Protein AF-A0A6V7KVR6-F1 (afdb_monomer_lite)

Organism: NCBI:txid1563983

Sequence (117 aa):
DPHEDLILADGIERLCDDLQLSPDDFKVLVLAWKLDAEQMCQFSRKEFVNGLKELKVDSVRGIQKRLPEVVRELKDNGDMFRELYRFTFRFGLDVTTGQRILPLDMAVVLWKLVFTI

Structure (mmCIF, N/CA/C/O backbone):
data_AF-A0A6V7KVR6-F1
#
_entry.id   AF-A0A6V7KVR6-F1
#
loop_
_atom_site.group_PDB
_atom_site.id
_atom_site.type_symbol
_atom_site.label_atom_id
_atom_site.label_alt_id
_atom_site.label_comp_id
_atom_site.label_asym_id
_atom_site.label_entity_id
_atom_site.label_seq_id
_atom_site.pdbx_PDB_ins_code
_atom_site.Cartn_x
_atom_site.Cartn_y
_atom_site.Cartn_z
_atom_site.occupancy
_atom_site.B_iso_or_equiv
_atom_site.auth_seq_id
_atom_site.auth_comp_id
_atom_site.auth_asym_id
_atom_site.auth_atom_id
_atom_site.pdbx_PDB_model_num
ATOM 1 N N . ASP A 1 1 ? 0.560 -19.389 -4.192 1.00 47.69 1 ASP A N 1
ATOM 2 C CA . ASP A 1 1 ? 0.840 -20.836 -4.249 1.00 47.69 1 ASP A CA 1
ATOM 3 C C . ASP A 1 1 ? 0.625 -21.414 -2.847 1.00 47.69 1 ASP A C 1
ATOM 5 O O . ASP A 1 1 ? 1.057 -20.756 -1.909 1.00 47.69 1 ASP A O 1
ATOM 9 N N . PRO A 1 2 ? -0.055 -22.561 -2.648 1.00 58.59 2 PRO A N 1
ATOM 10 C CA . PRO A 1 2 ? -0.170 -23.194 -1.327 1.00 58.59 2 PRO A CA 1
ATOM 11 C C . PRO A 1 2 ? 1.173 -23.493 -0.627 1.00 58.59 2 PRO A C 1
ATOM 13 O O . PRO A 1 2 ? 1.169 -23.827 0.558 1.00 58.59 2 PRO A O 1
ATOM 16 N N . HIS A 1 3 ? 2.300 -23.392 -1.335 1.00 62.47 3 HIS A N 1
ATOM 17 C CA . HIS A 1 3 ? 3.646 -23.631 -0.821 1.00 62.47 3 HIS A CA 1
ATOM 18 C C . HIS A 1 3 ? 4.446 -22.365 -0.477 1.00 62.47 3 HIS A C 1
ATOM 20 O O . HIS A 1 3 ? 5.506 -22.484 0.137 1.00 62.47 3 HIS A O 1
ATOM 26 N N . GLU A 1 4 ? 3.954 -21.171 -0.812 1.00 69.25 4 GLU A N 1
ATOM 27 C CA . GLU A 1 4 ? 4.625 -19.909 -0.485 1.00 69.25 4 GLU A CA 1
ATOM 28 C C . GLU A 1 4 ? 3.898 -19.187 0.654 1.00 69.25 4 GLU A C 1
ATOM 30 O O . GLU A 1 4 ? 2.684 -18.998 0.610 1.00 69.25 4 GLU A O 1
ATOM 35 N N . ASP A 1 5 ? 4.644 -18.744 1.672 1.00 88.06 5 ASP A N 1
ATOM 36 C CA . ASP A 1 5 ? 4.125 -17.963 2.810 1.00 88.06 5 ASP A CA 1
ATOM 37 C C . ASP A 1 5 ? 3.909 -16.479 2.427 1.00 88.06 5 ASP A C 1
ATOM 39 O O . ASP A 1 5 ? 4.328 -15.547 3.126 1.00 88.06 5 ASP A O 1
ATOM 43 N N . LEU A 1 6 ? 3.300 -16.282 1.251 1.00 90.94 6 LEU A N 1
ATOM 44 C CA . LEU A 1 6 ? 3.083 -15.016 0.559 1.00 90.94 6 LEU A CA 1
ATOM 45 C C . LEU A 1 6 ? 1.621 -14.896 0.107 1.00 90.94 6 LEU A C 1
ATOM 47 O O . LEU A 1 6 ? 1.031 -15.813 -0.467 1.00 90.94 6 LEU A O 1
ATOM 51 N N . ILE A 1 7 ? 1.051 -13.713 0.298 1.00 92.06 7 ILE A N 1
ATOM 52 C CA . ILE A 1 7 ? -0.166 -13.263 -0.369 1.00 92.06 7 ILE A CA 1
ATOM 53 C C . ILE A 1 7 ? 0.278 -12.645 -1.694 1.00 92.06 7 ILE A C 1
ATOM 55 O O . ILE A 1 7 ? 0.814 -11.546 -1.692 1.00 92.06 7 ILE A O 1
ATOM 59 N N . LEU A 1 8 ? 0.093 -13.352 -2.807 1.00 92.69 8 LEU A N 1
ATOM 60 C CA . LEU A 1 8 ? 0.427 -12.863 -4.154 1.00 92.69 8 LEU A CA 1
ATOM 61 C C . LEU A 1 8 ? -0.724 -12.030 -4.749 1.00 92.69 8 LEU A C 1
ATOM 63 O O . LEU A 1 8 ? -1.746 -11.837 -4.090 1.00 92.69 8 LEU A O 1
ATOM 67 N N . ALA A 1 9 ? -0.581 -11.591 -6.003 1.00 91.06 9 ALA A N 1
ATOM 68 C CA . ALA A 1 9 ? -1.539 -10.744 -6.721 1.00 91.06 9 ALA A CA 1
ATOM 69 C C . ALA A 1 9 ? -3.007 -11.183 -6.546 1.00 91.06 9 ALA A C 1
ATOM 71 O O . ALA A 1 9 ? -3.798 -10.408 -6.018 1.00 91.06 9 ALA A O 1
ATOM 72 N N . ASP A 1 10 ? -3.348 -12.441 -6.848 1.00 92.00 10 ASP A N 1
ATOM 73 C CA . ASP A 1 10 ? -4.717 -12.969 -6.693 1.00 92.00 10 ASP A CA 1
ATOM 74 C C . ASP A 1 10 ? -5.238 -12.870 -5.247 1.00 92.00 10 ASP A C 1
ATOM 76 O O . ASP A 1 10 ? -6.426 -12.675 -4.992 1.00 92.00 10 ASP A O 1
ATOM 80 N N . GLY A 1 11 ? -4.348 -13.030 -4.265 1.00 92.56 11 GLY A N 1
ATOM 81 C CA . GLY A 1 11 ? -4.684 -12.888 -2.851 1.00 92.56 11 GLY A CA 1
ATOM 82 C C . GLY A 1 11 ? -4.910 -11.430 -2.454 1.00 92.56 11 GLY A C 1
ATOM 83 O O . GLY A 1 11 ? -5.803 -11.149 -1.656 1.00 92.56 11 GLY A O 1
ATOM 84 N N . ILE A 1 12 ? -4.133 -10.508 -3.028 1.00 93.31 12 ILE A N 1
ATOM 85 C CA . ILE A 1 12 ? -4.301 -9.065 -2.835 1.00 93.31 12 ILE A CA 1
ATOM 86 C C . ILE A 1 12 ? -5.595 -8.586 -3.487 1.00 93.31 12 ILE A C 1
ATOM 88 O O . ILE A 1 12 ? -6.316 -7.821 -2.856 1.00 93.31 12 ILE A O 1
ATOM 92 N N . GLU A 1 13 ? -5.930 -9.053 -4.691 1.00 93.81 13 GLU A N 1
ATOM 93 C CA . GLU A 1 13 ? -7.202 -8.732 -5.352 1.00 93.81 13 GLU A CA 1
ATOM 94 C C . GLU A 1 13 ? -8.390 -9.163 -4.491 1.00 93.81 13 GLU A C 1
ATOM 96 O O . GLU A 1 13 ? -9.246 -8.343 -4.165 1.00 93.81 13 GLU A O 1
ATOM 101 N N . ARG A 1 14 ? -8.379 -10.407 -3.997 1.00 95.12 14 ARG A N 1
ATOM 102 C CA . ARG A 1 14 ? -9.418 -10.901 -3.080 1.00 95.12 14 ARG A CA 1
ATOM 103 C C . ARG A 1 14 ? -9.494 -10.100 -1.782 1.00 95.12 14 ARG A C 1
ATOM 105 O O . ARG A 1 14 ? -10.585 -9.845 -1.284 1.00 95.12 14 ARG A O 1
ATOM 112 N N . LEU A 1 15 ? -8.350 -9.694 -1.229 1.00 94.62 15 LEU A N 1
ATOM 113 C CA . LEU A 1 15 ? -8.322 -8.822 -0.058 1.00 94.62 15 LEU A CA 1
ATOM 114 C C . LEU A 1 15 ? -8.922 -7.445 -0.376 1.00 94.62 15 LEU A C 1
ATOM 116 O O . LEU A 1 15 ? -9.655 -6.906 0.446 1.00 94.62 15 LEU A O 1
ATOM 120 N N . CYS A 1 16 ? -8.634 -6.872 -1.545 1.00 95.38 16 CYS A N 1
ATOM 121 C CA . CYS A 1 16 ? -9.216 -5.602 -1.979 1.00 95.38 16 CYS A CA 1
ATOM 122 C C . CYS A 1 16 ? -10.740 -5.716 -2.131 1.00 95.38 16 CYS A C 1
ATOM 124 O O . CYS A 1 16 ? -11.455 -4.854 -1.616 1.00 95.38 16 CYS A O 1
ATOM 126 N N . ASP A 1 17 ? -11.235 -6.811 -2.714 1.00 96.50 17 ASP A N 1
ATOM 127 C CA . ASP A 1 17 ? -12.668 -7.109 -2.819 1.00 96.50 17 ASP A CA 1
ATOM 128 C C . ASP A 1 17 ? -13.335 -7.207 -1.439 1.00 96.50 17 ASP A C 1
ATOM 130 O O . ASP A 1 17 ? -14.351 -6.553 -1.183 1.00 96.50 17 ASP A O 1
ATOM 134 N N . ASP A 1 18 ? -12.729 -7.958 -0.514 1.00 95.88 18 ASP A N 1
ATOM 135 C CA . ASP A 1 18 ? -13.198 -8.091 0.870 1.00 95.88 18 ASP A CA 1
ATOM 136 C C . ASP A 1 18 ? -13.217 -6.732 1.595 1.00 95.88 18 ASP A C 1
ATOM 138 O O . ASP A 1 18 ? -14.113 -6.448 2.399 1.00 95.88 18 ASP A O 1
ATOM 142 N N . LEU A 1 19 ? -12.243 -5.866 1.295 1.00 95.62 19 LEU A N 1
ATOM 143 C CA . LEU A 1 19 ? -12.160 -4.496 1.796 1.00 95.62 19 LEU A CA 1
ATOM 144 C C . LEU A 1 19 ? -13.094 -3.522 1.061 1.00 95.62 19 LEU A C 1
ATOM 146 O O . LEU A 1 19 ? -13.307 -2.428 1.585 1.00 95.62 19 LEU A O 1
ATOM 150 N N . GLN A 1 20 ? -13.713 -3.925 -0.053 1.00 95.50 20 GLN A N 1
ATOM 151 C CA . GLN A 1 20 ? -14.527 -3.087 -0.944 1.00 95.50 20 GLN A CA 1
ATOM 152 C C . GLN A 1 20 ? -13.740 -1.904 -1.525 1.00 95.50 20 GLN A C 1
ATOM 154 O O . GLN A 1 20 ? -14.218 -0.768 -1.557 1.00 95.50 20 GLN A O 1
ATOM 159 N N . LEU A 1 21 ? -12.506 -2.170 -1.948 1.00 94.38 21 LEU A N 1
ATOM 160 C CA . LEU A 1 21 ? -11.595 -1.199 -2.541 1.00 94.38 21 LEU A CA 1
ATOM 161 C C . LEU A 1 21 ? -11.156 -1.678 -3.920 1.00 94.38 21 LEU A C 1
ATOM 163 O O . LEU A 1 21 ? -10.949 -2.870 -4.128 1.00 94.38 21 LEU A O 1
ATOM 167 N N . SER A 1 22 ? -10.944 -0.743 -4.840 1.00 92.75 22 SER A N 1
ATOM 168 C CA . SER A 1 22 ? -10.222 -1.057 -6.070 1.00 92.75 22 SER A CA 1
ATOM 169 C C . SER A 1 22 ? -8.729 -1.254 -5.756 1.00 92.75 22 SE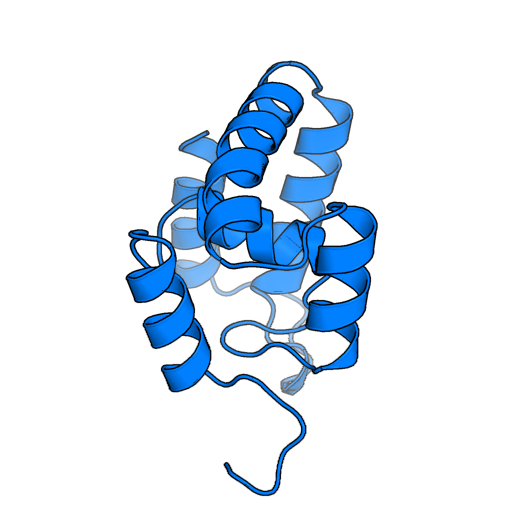R A C 1
ATOM 171 O O . SER A 1 22 ? -8.208 -0.537 -4.897 1.00 92.75 22 SER A O 1
ATOM 173 N N . PRO A 1 23 ? -8.007 -2.162 -6.442 1.00 89.56 23 PRO A N 1
ATOM 174 C CA . PRO A 1 23 ? -6.563 -2.350 -6.241 1.00 89.56 23 PRO A CA 1
ATOM 175 C C . PRO A 1 23 ? -5.719 -1.081 -6.455 1.00 89.56 23 PRO A C 1
ATOM 177 O O . PRO A 1 23 ? -4.617 -0.970 -5.922 1.00 89.56 23 PRO A O 1
ATOM 180 N N . ASP A 1 24 ? -6.239 -0.116 -7.215 1.00 89.25 24 ASP A N 1
ATOM 181 C CA . ASP A 1 24 ? -5.650 1.198 -7.473 1.00 89.25 24 ASP A CA 1
ATOM 182 C C . ASP A 1 24 ? -6.179 2.313 -6.543 1.00 89.25 24 ASP A C 1
ATOM 184 O O . ASP A 1 24 ? -5.878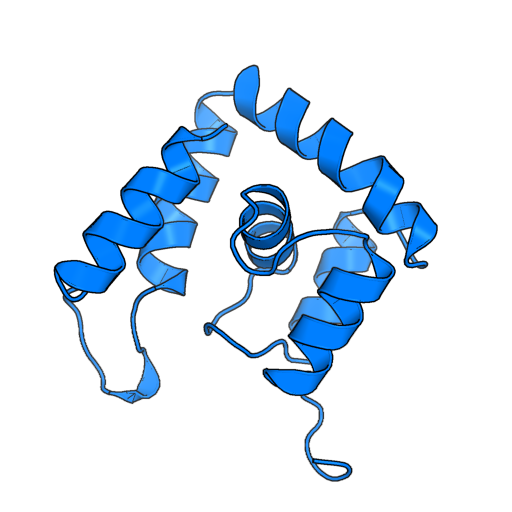 3.484 -6.763 1.00 89.25 24 ASP A O 1
ATOM 188 N N . ASP A 1 25 ? -6.946 1.994 -5.492 1.00 93.81 25 ASP A N 1
ATOM 189 C CA . ASP A 1 25 ? -7.402 2.977 -4.499 1.00 93.81 25 ASP A CA 1
ATOM 190 C C . ASP A 1 25 ? -6.232 3.421 -3.604 1.00 93.81 25 ASP A C 1
ATOM 192 O O . ASP A 1 25 ? -5.423 2.618 -3.134 1.00 93.81 25 ASP A O 1
ATOM 196 N N . PHE A 1 26 ? -6.172 4.716 -3.284 1.00 94.44 26 PHE A N 1
ATOM 197 C CA . PHE A 1 26 ? -5.169 5.281 -2.376 1.00 94.44 26 PHE A CA 1
ATOM 198 C C . PHE A 1 26 ? -5.108 4.548 -1.024 1.00 94.44 26 PHE A C 1
ATOM 200 O O . PHE A 1 26 ? -4.037 4.392 -0.438 1.00 94.44 26 PHE A O 1
ATOM 207 N N . LYS A 1 27 ? -6.239 4.032 -0.529 1.00 95.12 27 LYS A N 1
ATOM 208 C CA . LYS A 1 27 ? -6.298 3.236 0.705 1.00 95.12 27 LYS A CA 1
ATOM 209 C C . LYS A 1 27 ? -5.524 1.921 0.604 1.00 95.12 27 LYS A C 1
ATOM 211 O O . LYS A 1 27 ? -5.008 1.475 1.626 1.00 95.12 27 LYS A O 1
ATOM 216 N N . VAL A 1 28 ? -5.404 1.326 -0.585 1.00 95.06 28 VAL A N 1
ATOM 217 C CA . VAL A 1 28 ? -4.580 0.126 -0.810 1.00 95.06 28 VAL A CA 1
ATOM 218 C C . VAL A 1 28 ? -3.096 0.479 -0.717 1.00 95.06 28 VAL A C 1
ATOM 220 O O . VAL A 1 28 ? -2.341 -0.238 -0.064 1.00 95.06 28 VAL A O 1
ATOM 223 N N . LEU A 1 29 ? -2.684 1.635 -1.248 1.00 95.25 29 LEU A N 1
ATOM 224 C CA . LEU A 1 29 ? -1.321 2.144 -1.060 1.00 95.25 29 LEU A CA 1
ATOM 225 C C . LEU A 1 29 ? -1.016 2.430 0.420 1.00 95.25 29 LEU A C 1
ATOM 227 O O . LEU A 1 29 ? 0.055 2.082 0.914 1.00 95.25 29 LEU A O 1
ATOM 231 N N . VAL A 1 30 ? -1.965 3.025 1.149 1.00 96.06 30 VAL A N 1
ATOM 232 C CA . VAL A 1 30 ? -1.835 3.251 2.599 1.00 96.06 30 VAL A CA 1
ATOM 233 C C . VAL A 1 30 ? -1.751 1.932 3.360 1.00 96.06 30 VAL A C 1
ATOM 235 O O . VAL A 1 30 ? -0.962 1.832 4.298 1.00 96.06 30 VAL A O 1
ATOM 238 N N . LEU A 1 31 ? -2.518 0.914 2.959 1.00 96.31 31 LEU A N 1
ATOM 239 C CA . LEU A 1 31 ? -2.406 -0.422 3.533 1.00 96.31 31 LEU A CA 1
ATOM 240 C C . LEU A 1 31 ? -1.004 -0.991 3.294 1.00 96.31 31 LEU A C 1
ATOM 242 O O . LEU A 1 31 ? -0.346 -1.347 4.263 1.00 96.31 31 LEU A O 1
ATOM 246 N N . ALA A 1 32 ? -0.513 -0.994 2.052 1.00 96.31 32 ALA A N 1
ATOM 247 C CA . ALA A 1 32 ? 0.832 -1.473 1.723 1.00 96.31 32 ALA A CA 1
ATOM 248 C C . ALA A 1 32 ? 1.922 -0.753 2.537 1.00 96.31 32 ALA A C 1
ATOM 250 O O . ALA A 1 32 ? 2.821 -1.399 3.069 1.00 96.31 32 ALA A O 1
ATOM 251 N N . TRP A 1 33 ? 1.797 0.566 2.715 1.00 96.62 33 TRP A N 1
ATOM 252 C CA . TRP A 1 33 ? 2.698 1.349 3.564 1.00 96.62 33 TRP A CA 1
ATOM 253 C C . TRP A 1 33 ? 2.653 0.922 5.030 1.00 96.62 33 TRP A C 1
ATOM 255 O O . TRP A 1 33 ? 3.692 0.793 5.670 1.00 96.62 33 TRP A O 1
ATOM 265 N N . LYS A 1 34 ? 1.459 0.681 5.576 1.00 96.38 34 LYS A N 1
ATOM 266 C CA . LYS A 1 34 ? 1.289 0.240 6.967 1.00 96.38 34 LYS A CA 1
ATOM 267 C C . LYS A 1 34 ? 1.709 -1.204 7.208 1.00 96.38 34 LYS A C 1
ATOM 269 O O . LYS A 1 34 ? 1.957 -1.565 8.353 1.00 96.38 34 LYS A O 1
ATOM 274 N N . LEU A 1 35 ? 1.791 -2.008 6.155 1.00 96.38 35 LEU A N 1
ATOM 275 C CA . LEU A 1 35 ? 2.382 -3.342 6.194 1.00 96.38 35 LEU A CA 1
ATOM 276 C C . LEU A 1 35 ? 3.903 -3.330 5.959 1.00 96.38 35 LEU A C 1
ATOM 278 O O . LEU A 1 35 ? 4.517 -4.386 6.063 1.00 96.38 35 LEU A O 1
ATOM 282 N N . ASP A 1 36 ? 4.491 -2.160 5.673 1.00 95.19 36 ASP A N 1
ATOM 283 C CA . ASP A 1 36 ? 5.886 -1.981 5.242 1.00 95.19 36 ASP A CA 1
ATOM 284 C C . ASP A 1 36 ? 6.260 -2.922 4.087 1.00 95.19 36 ASP A C 1
ATOM 286 O O . ASP A 1 36 ? 7.292 -3.584 4.105 1.00 95.19 36 ASP A O 1
ATOM 290 N N . ALA A 1 37 ? 5.370 -3.011 3.093 1.00 94.44 37 ALA A N 1
ATOM 291 C CA . ALA A 1 37 ? 5.517 -3.941 1.982 1.00 94.44 37 ALA A CA 1
ATOM 292 C C . ALA A 1 37 ? 6.754 -3.624 1.129 1.00 94.44 37 ALA A C 1
ATOM 294 O O . ALA A 1 37 ? 6.883 -2.526 0.579 1.00 94.44 37 ALA A O 1
ATOM 295 N N . GLU A 1 38 ? 7.636 -4.609 0.978 1.00 89.94 38 GLU A N 1
ATOM 296 C CA . GLU A 1 38 ? 8.887 -4.479 0.233 1.00 89.94 38 GLU A CA 1
ATOM 297 C C . GLU A 1 38 ? 8.674 -4.500 -1.285 1.00 89.94 38 GLU A C 1
ATOM 299 O O . GLU A 1 38 ? 9.434 -3.868 -2.019 1.00 89.94 38 GLU A O 1
ATOM 304 N N . GLN A 1 39 ? 7.647 -5.208 -1.766 1.00 87.50 39 GLN A N 1
ATOM 305 C CA . GLN A 1 39 ? 7.425 -5.442 -3.192 1.00 87.50 39 GLN A CA 1
ATOM 306 C C . GLN A 1 39 ? 5.945 -5.318 -3.573 1.00 87.50 39 GLN A C 1
ATOM 308 O O . GLN A 1 39 ? 5.051 -5.763 -2.856 1.00 87.50 39 GLN A O 1
ATOM 313 N N . MET A 1 40 ? 5.683 -4.725 -4.740 1.00 87.56 40 MET A N 1
ATOM 314 C CA . MET A 1 40 ? 4.343 -4.677 -5.327 1.00 87.56 40 MET A CA 1
ATOM 315 C C . MET A 1 40 ? 3.779 -6.066 -5.619 1.00 87.56 40 MET A C 1
ATOM 317 O O . MET A 1 40 ? 4.505 -6.996 -5.963 1.00 87.56 40 MET A O 1
ATOM 321 N N . CYS A 1 41 ? 2.452 -6.169 -5.547 1.00 88.31 41 CYS A N 1
ATOM 322 C CA . CYS A 1 41 ? 1.698 -7.383 -5.862 1.00 88.31 41 CYS A CA 1
ATOM 323 C C . CYS A 1 41 ? 2.027 -8.595 -4.973 1.00 88.31 41 CYS A C 1
ATOM 325 O O . CYS A 1 41 ? 1.617 -9.710 -5.299 1.00 88.31 41 CYS A O 1
ATOM 327 N N . GLN A 1 42 ? 2.702 -8.388 -3.838 1.00 91.88 42 GLN A N 1
ATOM 328 C CA . GLN A 1 42 ? 2.870 -9.417 -2.821 1.00 91.88 42 GLN A CA 1
ATOM 329 C C . GLN A 1 42 ? 2.912 -8.844 -1.399 1.00 91.88 42 GLN A C 1
ATOM 331 O O . GLN A 1 42 ? 3.402 -7.742 -1.176 1.00 91.88 42 GLN A O 1
ATOM 336 N N . PHE A 1 43 ? 2.453 -9.629 -0.428 1.00 94.12 43 PHE A N 1
ATOM 337 C CA . PHE A 1 43 ? 2.738 -9.429 0.990 1.00 94.12 43 PHE A CA 1
ATOM 338 C C . PHE A 1 43 ? 3.234 -10.737 1.592 1.00 94.12 43 PHE A C 1
ATOM 340 O O . PHE A 1 43 ? 2.550 -11.756 1.542 1.00 94.12 43 PHE A O 1
ATOM 347 N N . SER A 1 44 ? 4.396 -10.718 2.222 1.00 94.00 44 SER A N 1
ATOM 348 C CA . SER A 1 44 ? 4.831 -11.801 3.091 1.00 94.00 44 SER A CA 1
ATOM 349 C C . SER A 1 44 ? 3.956 -11.892 4.335 1.00 94.00 44 SER A C 1
ATOM 351 O O . SER A 1 44 ? 3.408 -10.901 4.833 1.00 94.00 44 SER A O 1
ATOM 353 N N . ARG A 1 45 ? 3.877 -13.091 4.920 1.00 93.56 45 ARG A N 1
ATOM 354 C CA . ARG A 1 45 ? 3.197 -13.279 6.207 1.00 93.56 45 ARG A CA 1
ATOM 355 C C . ARG A 1 45 ? 3.730 -12.347 7.295 1.00 93.56 45 ARG A C 1
ATOM 357 O O . ARG A 1 45 ? 2.966 -11.919 8.158 1.00 93.56 45 ARG A O 1
ATOM 364 N N . LYS A 1 46 ? 5.031 -12.041 7.278 1.00 94.44 46 LYS A N 1
ATOM 365 C CA . LYS A 1 46 ? 5.663 -11.155 8.262 1.00 94.44 46 LYS A CA 1
ATOM 366 C C . LYS A 1 46 ? 5.146 -9.721 8.132 1.00 94.44 46 LYS A C 1
ATOM 368 O O . LYS A 1 46 ? 4.715 -9.172 9.142 1.00 94.44 46 LYS A O 1
ATOM 373 N N . GLU A 1 47 ? 5.167 -9.154 6.927 1.00 95.75 47 GLU A N 1
ATOM 374 C CA . GLU A 1 47 ? 4.634 -7.812 6.631 1.00 95.75 47 GLU A CA 1
ATOM 375 C C . GLU A 1 47 ? 3.158 -7.728 7.021 1.00 95.75 47 GLU A C 1
ATOM 377 O O . GLU A 1 47 ? 2.757 -6.871 7.808 1.00 95.75 47 GLU A O 1
ATOM 382 N N . PHE A 1 48 ? 2.362 -8.704 6.573 1.00 95.12 48 PHE A N 1
ATOM 383 C CA . PHE A 1 48 ? 0.930 -8.738 6.842 1.00 95.12 48 PHE A CA 1
ATOM 384 C C . PHE A 1 48 ? 0.624 -8.815 8.345 1.00 95.12 48 PHE A C 1
ATOM 386 O O . PHE A 1 48 ? -0.100 -7.984 8.888 1.00 95.12 48 PHE A O 1
ATOM 393 N N . VAL A 1 49 ? 1.202 -9.780 9.066 1.00 94.94 49 VAL A N 1
ATOM 394 C CA . VAL A 1 49 ? 0.904 -9.972 10.495 1.00 94.94 49 VAL A CA 1
ATOM 395 C C . VAL A 1 49 ? 1.435 -8.821 11.349 1.00 94.94 49 VAL A C 1
ATOM 397 O O . VAL A 1 49 ? 0.755 -8.403 12.288 1.00 94.94 49 VAL A O 1
ATOM 400 N N . ASN A 1 50 ? 2.639 -8.316 11.073 1.00 96.19 50 ASN A N 1
ATOM 401 C CA . ASN A 1 50 ? 3.215 -7.234 11.870 1.00 96.19 50 ASN A CA 1
ATOM 402 C C . ASN A 1 50 ? 2.500 -5.909 11.606 1.00 96.19 50 ASN A C 1
ATOM 404 O O . ASN A 1 50 ? 2.104 -5.248 12.564 1.00 96.19 50 ASN A O 1
ATOM 408 N N . GLY A 1 51 ? 2.240 -5.571 10.344 1.00 96.06 51 GLY A N 1
ATOM 409 C CA . GLY A 1 51 ? 1.543 -4.337 10.006 1.00 96.06 51 GLY A CA 1
ATOM 410 C C . GLY A 1 51 ? 0.113 -4.293 10.541 1.00 96.06 51 GLY A C 1
ATOM 411 O O . GLY A 1 51 ? -0.316 -3.275 11.082 1.00 96.06 51 GLY A O 1
ATOM 412 N N . LEU A 1 52 ? -0.622 -5.412 10.508 1.00 96.25 52 LEU A N 1
ATOM 413 C CA . LEU A 1 52 ? -1.952 -5.474 11.124 1.00 96.25 52 LEU A CA 1
ATOM 414 C C . LEU A 1 52 ? -1.904 -5.329 12.656 1.00 96.25 52 LEU A C 1
ATOM 416 O O . LEU A 1 52 ? -2.758 -4.652 13.235 1.00 96.25 52 LEU A O 1
ATOM 420 N N . LYS A 1 53 ? -0.879 -5.881 13.322 1.00 95.69 53 LYS A N 1
ATOM 421 C CA . LYS A 1 53 ? -0.656 -5.655 14.762 1.00 95.69 53 LYS A CA 1
ATOM 422 C C . LYS A 1 53 ? -0.362 -4.190 15.075 1.00 95.69 53 LYS A C 1
ATOM 424 O O . LYS A 1 53 ? -0.917 -3.665 16.038 1.00 95.69 53 LYS A O 1
ATOM 429 N N . GLU A 1 54 ? 0.466 -3.526 14.273 1.00 94.56 54 GLU A N 1
ATOM 430 C CA . GLU A 1 54 ? 0.766 -2.096 14.427 1.00 94.56 54 GLU A CA 1
ATOM 431 C C . GLU A 1 54 ? -0.468 -1.222 14.178 1.00 94.56 54 GLU A C 1
ATOM 433 O O . GLU A 1 54 ? -0.723 -0.268 14.918 1.00 94.56 54 GLU A O 1
ATOM 438 N N . LEU A 1 55 ? -1.299 -1.607 13.207 1.00 94.38 55 LEU A N 1
ATOM 439 C CA . LEU A 1 55 ? -2.614 -1.015 12.962 1.00 94.38 55 LEU A CA 1
ATOM 440 C C . LEU A 1 55 ? -3.655 -1.349 14.039 1.00 94.38 55 LEU A C 1
ATOM 442 O O . LEU A 1 55 ? -4.709 -0.712 14.064 1.00 94.38 55 LEU A O 1
ATOM 446 N N . LYS A 1 56 ? -3.360 -2.300 14.936 1.00 95.62 56 LYS A N 1
ATOM 447 C CA . LYS A 1 56 ? -4.246 -2.807 15.996 1.00 95.62 56 LYS A CA 1
ATOM 448 C C . LYS A 1 56 ? -5.561 -3.370 15.452 1.00 95.62 56 LYS A C 1
ATOM 450 O O . LYS A 1 56 ? -6.630 -3.121 16.007 1.00 95.62 56 LYS A O 1
ATOM 455 N N . VAL A 1 57 ? -5.475 -4.131 14.365 1.00 96.12 57 VAL A N 1
ATOM 456 C CA . VAL A 1 57 ? -6.614 -4.791 13.716 1.00 96.12 57 VAL A CA 1
ATOM 457 C C . VAL A 1 57 ? -6.293 -6.260 13.451 1.00 96.12 57 VAL A C 1
ATOM 459 O O . VAL A 1 57 ? -5.154 -6.624 13.188 1.00 96.12 57 VAL A O 1
ATOM 462 N N . ASP A 1 58 ? -7.306 -7.115 13.515 1.00 93.81 58 ASP A N 1
ATOM 463 C CA . ASP A 1 58 ? -7.185 -8.570 13.342 1.00 93.81 58 ASP A CA 1
ATOM 464 C C . ASP A 1 58 ? -8.277 -9.153 12.425 1.00 93.81 58 ASP A C 1
ATOM 466 O O . ASP A 1 58 ? -8.427 -10.366 12.300 1.00 93.81 58 ASP A O 1
ATOM 470 N N . SER A 1 59 ? -9.051 -8.285 11.771 1.00 95.38 59 SER A N 1
ATOM 471 C CA . SER A 1 59 ? -10.157 -8.660 10.893 1.00 95.38 59 SER A CA 1
ATOM 472 C C . SER A 1 59 ? -10.286 -7.692 9.721 1.00 95.38 59 SER A C 1
ATOM 474 O O . SER A 1 59 ? -9.980 -6.504 9.847 1.00 95.38 59 SER A O 1
ATOM 476 N N . VAL A 1 60 ? -10.827 -8.179 8.600 1.00 95.19 60 VAL A N 1
ATOM 477 C CA . VAL A 1 60 ? -11.141 -7.374 7.402 1.00 95.19 60 VAL A CA 1
ATOM 478 C C . VAL A 1 60 ? -11.963 -6.138 7.774 1.00 95.19 60 VAL A C 1
ATOM 480 O O . VAL A 1 60 ? -11.628 -5.014 7.406 1.00 95.19 60 VAL A O 1
ATOM 483 N N . ARG A 1 61 ? -12.996 -6.319 8.604 1.00 95.44 61 ARG A N 1
ATOM 484 C CA . ARG A 1 61 ? -13.845 -5.218 9.075 1.00 95.44 61 ARG A CA 1
ATOM 485 C C . ARG A 1 61 ? -13.078 -4.207 9.935 1.00 95.44 61 ARG A C 1
ATOM 487 O O . ARG A 1 61 ? -13.412 -3.024 9.927 1.00 95.44 61 ARG A O 1
ATOM 494 N N . GLY A 1 62 ? -12.078 -4.658 10.694 1.00 96.88 62 GLY A N 1
ATOM 495 C CA . GLY A 1 62 ? -11.164 -3.785 11.429 1.00 96.88 62 GLY A CA 1
ATOM 496 C C . GLY A 1 62 ? -10.336 -2.915 10.483 1.00 96.88 62 GLY A C 1
ATOM 497 O O . GLY A 1 62 ? -10.304 -1.697 10.648 1.00 96.88 62 GLY A O 1
ATOM 498 N N . ILE A 1 63 ? -9.755 -3.522 9.443 1.00 96.25 63 ILE A N 1
ATOM 499 C CA . ILE A 1 63 ? -8.982 -2.819 8.406 1.00 96.25 63 ILE A CA 1
ATOM 500 C C . ILE A 1 63 ? -9.857 -1.776 7.693 1.00 96.25 63 ILE A C 1
ATOM 502 O O . ILE A 1 63 ? -9.471 -0.610 7.619 1.00 96.25 63 ILE A O 1
ATOM 506 N N . GLN A 1 64 ? -11.069 -2.152 7.260 1.00 95.75 64 GLN A N 1
ATOM 507 C CA . GLN A 1 64 ? -12.024 -1.241 6.603 1.00 95.75 64 GLN A CA 1
ATOM 508 C C . GLN A 1 64 ? -12.337 0.009 7.432 1.00 95.75 64 GLN A C 1
ATOM 510 O O . GLN A 1 64 ? -12.521 1.090 6.879 1.00 95.75 64 GLN A O 1
ATOM 515 N N . LYS A 1 65 ? -12.402 -0.122 8.762 1.00 95.56 65 LYS A N 1
ATOM 516 C CA . LYS A 1 65 ? -12.652 1.010 9.665 1.00 95.56 65 LYS A CA 1
ATOM 517 C C . LYS A 1 65 ? -11.400 1.844 9.920 1.00 95.56 65 LYS A C 1
ATOM 519 O O . LYS A 1 65 ? -11.496 3.066 9.994 1.00 95.56 65 LYS A O 1
ATOM 524 N N . ARG A 1 66 ? -10.236 1.197 10.047 1.00 96.44 66 ARG A N 1
ATOM 525 C CA . ARG A 1 66 ? -8.980 1.867 10.404 1.00 96.44 66 ARG A CA 1
ATOM 526 C C . ARG A 1 66 ? -8.367 2.632 9.231 1.00 96.44 66 ARG A C 1
ATOM 528 O O . ARG A 1 66 ? -7.839 3.718 9.445 1.00 96.44 66 ARG A O 1
ATOM 535 N N . LEU A 1 67 ? -8.462 2.130 7.997 1.00 95.12 67 LEU A N 1
ATOM 536 C CA . LEU A 1 67 ? -7.867 2.797 6.827 1.00 95.12 67 LEU A CA 1
ATOM 537 C C . LEU A 1 67 ? -8.364 4.248 6.634 1.00 95.12 67 LEU A C 1
ATOM 539 O O . LEU A 1 67 ? -7.521 5.136 6.509 1.00 95.12 67 LEU A O 1
ATOM 543 N N . PRO A 1 68 ? -9.677 4.560 6.692 1.00 94.69 68 PRO A N 1
ATOM 544 C CA . PRO A 1 68 ? -10.161 5.943 6.621 1.00 94.69 68 PRO A CA 1
ATOM 545 C C . PRO A 1 68 ? -9.668 6.862 7.749 1.00 94.69 68 PRO A C 1
ATOM 547 O O . PRO A 1 68 ? -9.617 8.079 7.575 1.00 94.69 68 PRO A O 1
ATOM 550 N N . GLU A 1 69 ? -9.347 6.319 8.925 1.00 95.75 69 GLU A N 1
ATOM 551 C CA . GLU A 1 69 ? -8.734 7.087 10.017 1.00 95.75 69 GLU A CA 1
ATOM 552 C C . GLU A 1 69 ? -7.286 7.437 9.678 1.00 95.75 69 GLU A C 1
ATOM 554 O O . GLU A 1 69 ? -6.918 8.605 9.743 1.00 95.75 69 GLU A O 1
ATOM 559 N N . VAL A 1 70 ? -6.504 6.460 9.212 1.00 95.75 70 VAL A N 1
ATOM 560 C CA . VAL A 1 70 ? -5.108 6.671 8.798 1.00 95.75 70 VAL A CA 1
ATOM 561 C C . VAL A 1 70 ? -5.011 7.661 7.633 1.00 95.75 70 VAL A C 1
ATOM 563 O O . VAL A 1 70 ? -4.116 8.502 7.619 1.00 95.75 70 VAL A O 1
ATOM 566 N N . VAL A 1 71 ? -5.944 7.620 6.674 1.00 95.00 71 VAL A N 1
ATOM 567 C CA . VAL A 1 71 ? -5.996 8.614 5.586 1.00 95.00 71 VAL A CA 1
ATOM 568 C C . VAL A 1 71 ? -6.239 10.025 6.126 1.00 95.00 71 VAL A C 1
ATOM 570 O O . VAL A 1 71 ? -5.609 10.967 5.654 1.00 95.00 71 VAL A O 1
ATOM 573 N N . ARG A 1 72 ? -7.117 10.196 7.123 1.00 95.00 72 ARG A N 1
ATOM 574 C CA . ARG A 1 72 ? -7.317 11.504 7.771 1.00 95.00 72 ARG A CA 1
ATOM 575 C C . ARG A 1 72 ? -6.059 11.964 8.509 1.00 95.00 72 ARG A C 1
ATOM 577 O O . ARG A 1 72 ? -5.639 13.096 8.312 1.00 95.00 72 ARG A O 1
ATOM 584 N N . GLU A 1 73 ? -5.412 11.072 9.261 1.00 94.56 73 GLU A N 1
ATOM 585 C CA . GLU A 1 73 ? -4.133 11.359 9.931 1.00 94.56 73 GLU A CA 1
ATOM 586 C C . GLU A 1 73 ? -3.058 11.826 8.928 1.00 94.56 73 GLU A C 1
ATOM 588 O O . GLU A 1 73 ? -2.338 12.782 9.199 1.00 94.56 73 GLU A O 1
ATOM 593 N N . LEU A 1 74 ? -2.981 11.205 7.743 1.00 94.88 74 LEU A N 1
ATOM 594 C CA . LEU A 1 74 ? -2.052 11.593 6.674 1.00 94.88 74 LEU A CA 1
ATOM 595 C C . LEU A 1 74 ? -2.333 12.985 6.091 1.00 94.88 74 LEU A C 1
ATOM 597 O O . LEU A 1 74 ? -1.388 13.681 5.726 1.00 94.88 74 LEU A O 1
ATOM 601 N N . LYS A 1 75 ? -3.605 13.395 5.997 1.00 92.19 75 LYS A N 1
ATOM 602 C CA . LYS A 1 75 ? -3.981 14.740 5.523 1.00 92.19 75 LYS A CA 1
ATOM 603 C C . LYS A 1 75 ? -3.536 15.827 6.489 1.00 92.19 75 LYS A C 1
ATOM 605 O O . LYS A 1 75 ? -3.077 16.881 6.057 1.00 92.19 75 LYS A O 1
ATOM 610 N N . ASP A 1 76 ? -3.660 15.546 7.780 1.00 9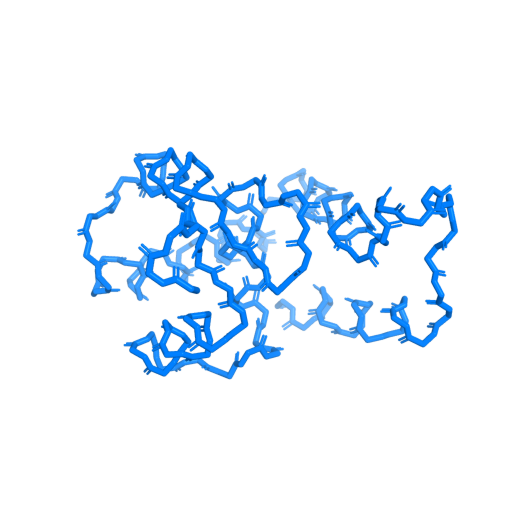3.75 76 ASP A N 1
ATOM 611 C CA . ASP A 1 76 ? -3.393 16.517 8.836 1.00 93.75 76 ASP A CA 1
ATOM 612 C C . ASP A 1 76 ? -1.915 16.514 9.277 1.00 93.75 76 ASP A C 1
ATOM 614 O O . ASP A 1 76 ? -1.458 17.456 9.926 1.00 93.75 76 ASP A O 1
ATOM 618 N N . ASN A 1 77 ? -1.143 15.482 8.909 1.00 94.56 77 ASN A N 1
ATOM 619 C CA . ASN A 1 77 ? 0.258 15.315 9.291 1.00 94.56 77 ASN A CA 1
ATOM 620 C C . ASN A 1 77 ? 1.199 15.234 8.074 1.00 94.56 77 ASN A C 1
ATOM 622 O O . ASN A 1 77 ? 1.433 14.171 7.491 1.00 94.56 77 ASN A O 1
ATOM 626 N N . GLY A 1 78 ? 1.827 16.369 7.751 1.00 93.69 78 GLY A N 1
ATOM 627 C CA . GLY A 1 78 ? 2.772 16.476 6.637 1.00 93.69 78 GLY A CA 1
ATOM 628 C C . GLY A 1 78 ? 4.029 15.603 6.764 1.00 93.69 78 GLY A C 1
ATOM 629 O O . GLY A 1 78 ? 4.614 15.236 5.743 1.00 93.69 78 GLY A O 1
ATOM 630 N N . ASP A 1 79 ? 4.441 15.231 7.979 1.00 96.12 79 ASP A N 1
ATOM 631 C CA . ASP A 1 79 ? 5.584 14.334 8.175 1.00 96.12 79 ASP A CA 1
ATOM 632 C C . ASP A 1 79 ? 5.209 12.884 7.843 1.00 96.12 79 ASP A C 1
ATOM 634 O O . ASP A 1 79 ? 5.943 12.227 7.103 1.00 96.12 79 ASP A O 1
ATOM 638 N N . MET A 1 80 ? 4.025 12.419 8.260 1.00 95.25 80 MET A N 1
ATOM 639 C CA . MET A 1 80 ? 3.509 11.098 7.861 1.00 95.25 80 MET A CA 1
ATOM 640 C C . MET A 1 80 ? 3.306 11.005 6.347 1.00 95.25 80 MET A C 1
ATOM 642 O O . MET A 1 80 ? 3.652 9.996 5.733 1.00 95.25 80 MET A O 1
ATOM 646 N N . PHE A 1 81 ? 2.794 12.066 5.715 1.00 95.69 81 PHE A N 1
ATOM 647 C CA . PHE A 1 81 ? 2.674 12.093 4.258 1.00 95.69 81 PHE A CA 1
ATOM 648 C C . PHE A 1 81 ? 4.046 12.009 3.572 1.00 95.69 81 PHE A C 1
ATOM 650 O O . PHE A 1 81 ? 4.202 11.304 2.576 1.00 95.69 81 PHE A O 1
ATOM 657 N N . ARG A 1 82 ? 5.076 12.672 4.118 1.00 95.75 82 ARG A N 1
ATOM 658 C CA . ARG A 1 82 ? 6.449 12.581 3.595 1.00 95.75 82 ARG A CA 1
ATOM 659 C C . ARG A 1 82 ? 7.002 11.157 3.686 1.00 95.75 82 ARG A C 1
ATOM 661 O O . ARG A 1 82 ? 7.720 10.732 2.779 1.00 95.75 82 ARG A O 1
ATOM 668 N N . GLU A 1 83 ? 6.687 10.427 4.753 1.00 96.38 83 GLU A N 1
ATOM 669 C CA . GLU A 1 83 ? 7.051 9.014 4.900 1.00 96.38 83 GLU A CA 1
ATOM 670 C C . GLU A 1 83 ? 6.341 8.136 3.867 1.00 96.38 83 GLU A C 1
ATOM 672 O O . GLU A 1 83 ? 7.011 7.371 3.171 1.00 96.38 83 GLU A O 1
ATOM 677 N N . LEU A 1 84 ? 5.026 8.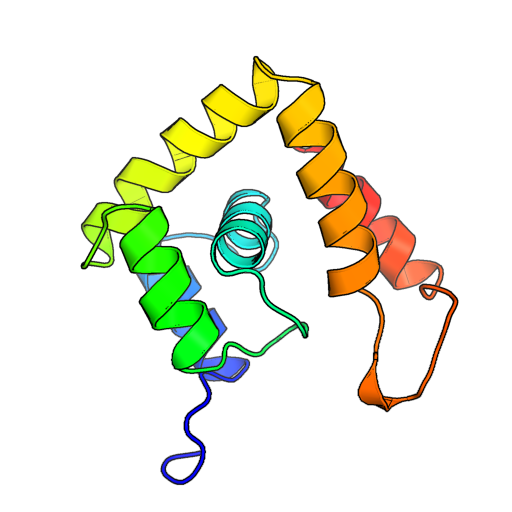310 3.690 1.00 96.31 84 LEU A N 1
ATOM 678 C CA . LEU A 1 84 ? 4.248 7.608 2.664 1.00 96.31 84 LEU A CA 1
ATOM 679 C C . LEU A 1 84 ? 4.784 7.889 1.251 1.00 96.31 84 LEU A C 1
ATOM 681 O O . LEU A 1 84 ? 4.954 6.971 0.447 1.00 96.31 84 LEU A O 1
ATOM 685 N N . TYR A 1 85 ? 5.103 9.147 0.945 1.00 95.38 85 TYR A N 1
ATOM 686 C CA . TYR A 1 85 ? 5.671 9.538 -0.345 1.00 95.38 85 TYR A CA 1
ATOM 687 C C . TYR A 1 85 ? 7.011 8.831 -0.610 1.00 95.38 85 TYR A C 1
ATOM 689 O O . TYR A 1 85 ? 7.228 8.267 -1.684 1.00 95.38 85 TYR A O 1
ATOM 697 N N . ARG A 1 86 ? 7.905 8.794 0.391 1.00 94.50 86 ARG A N 1
ATOM 698 C CA . ARG A 1 86 ? 9.192 8.075 0.304 1.00 94.50 86 ARG A CA 1
ATOM 699 C C . ARG A 1 86 ? 9.004 6.567 0.172 1.00 94.50 86 ARG A C 1
ATOM 701 O O . ARG A 1 86 ? 9.746 5.926 -0.570 1.00 94.50 86 ARG A O 1
ATOM 708 N N . PHE A 1 87 ? 8.041 6.001 0.896 1.00 95.38 87 PHE A N 1
ATOM 709 C CA . PHE A 1 87 ? 7.665 4.598 0.769 1.00 95.38 87 PHE A CA 1
ATOM 710 C C . PHE A 1 87 ? 7.206 4.284 -0.655 1.00 95.38 87 PHE A C 1
ATOM 712 O O . PHE A 1 87 ? 7.713 3.341 -1.247 1.00 95.38 87 PHE A O 1
ATOM 719 N N . THR A 1 88 ? 6.346 5.119 -1.239 1.00 94.38 88 THR A N 1
ATOM 720 C CA . THR A 1 88 ? 5.736 4.857 -2.549 1.00 94.38 88 THR A CA 1
ATOM 721 C C . THR A 1 88 ? 6.771 4.685 -3.663 1.00 94.38 88 THR A C 1
ATOM 723 O O . THR A 1 88 ? 6.631 3.805 -4.508 1.00 94.38 88 THR A O 1
ATOM 726 N N . PHE A 1 89 ? 7.849 5.474 -3.644 1.00 92.06 89 PHE A N 1
ATOM 727 C CA . PHE A 1 89 ? 8.955 5.293 -4.586 1.00 92.06 89 PHE A CA 1
ATOM 728 C C . PHE A 1 89 ? 9.619 3.917 -4.447 1.00 92.06 89 PHE A C 1
ATOM 730 O O . PHE A 1 89 ? 9.867 3.260 -5.451 1.00 92.06 89 PHE A O 1
ATOM 737 N N . ARG A 1 90 ? 9.890 3.476 -3.209 1.00 89.94 90 ARG A N 1
ATOM 738 C CA . ARG A 1 90 ? 10.485 2.157 -2.940 1.00 89.94 90 ARG A CA 1
ATOM 739 C C . ARG A 1 90 ? 9.534 1.029 -3.325 1.00 89.94 90 ARG A C 1
ATOM 741 O O . ARG A 1 90 ? 9.973 0.082 -3.953 1.00 89.94 90 ARG A O 1
ATOM 748 N N . PHE A 1 91 ? 8.250 1.184 -3.018 1.00 90.62 91 PHE A N 1
ATOM 749 C CA . PHE A 1 91 ? 7.208 0.217 -3.343 1.00 90.62 91 PHE A CA 1
ATOM 750 C C . PHE A 1 91 ? 7.071 -0.005 -4.857 1.00 90.62 91 PHE A C 1
ATOM 752 O O . PHE A 1 91 ? 6.906 -1.133 -5.301 1.00 90.62 91 PHE A O 1
ATOM 759 N N . GLY A 1 92 ? 7.180 1.060 -5.660 1.00 89.06 92 GLY A N 1
ATOM 760 C CA . GLY A 1 92 ? 7.135 0.972 -7.123 1.00 89.06 92 GLY A CA 1
ATOM 761 C C . GLY A 1 92 ? 8.416 0.492 -7.798 1.00 89.06 92 GLY A C 1
ATOM 762 O O . GLY A 1 92 ? 8.389 0.186 -8.990 1.00 89.06 92 GLY A O 1
ATOM 763 N N . LEU A 1 93 ? 9.542 0.478 -7.084 1.00 88.38 93 LEU A N 1
ATOM 764 C CA . LEU A 1 93 ? 10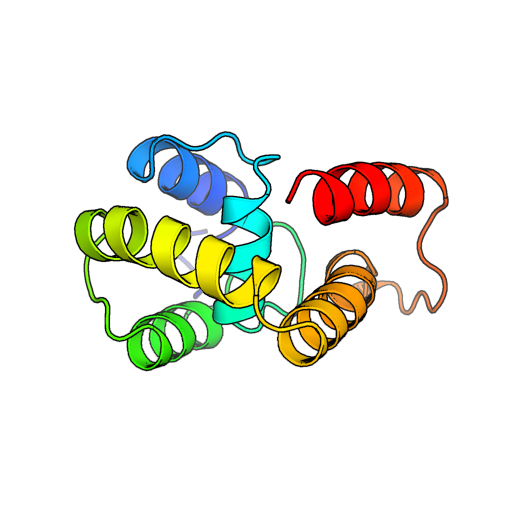.803 0.003 -7.632 1.00 88.38 93 LEU A CA 1
ATOM 765 C C . LEU A 1 93 ? 10.816 -1.522 -7.650 1.00 88.38 93 LEU A C 1
ATOM 767 O O . LEU A 1 93 ? 10.646 -2.171 -6.621 1.00 88.38 93 LEU A O 1
ATOM 771 N N . ASP A 1 94 ? 11.122 -2.093 -8.809 1.00 80.12 94 ASP A N 1
ATOM 772 C CA . ASP A 1 94 ? 11.419 -3.515 -8.892 1.00 80.12 94 ASP A CA 1
ATOM 773 C C . ASP A 1 94 ? 12.823 -3.787 -8.329 1.00 80.12 94 ASP A C 1
ATOM 775 O O . ASP A 1 94 ? 13.845 -3.688 -9.017 1.00 80.12 94 ASP A O 1
ATOM 779 N N . VAL A 1 95 ? 12.865 -4.133 -7.044 1.00 72.19 95 VAL A N 1
ATOM 780 C CA . VAL A 1 95 ? 14.100 -4.479 -6.334 1.00 72.19 95 VAL A CA 1
ATOM 781 C C . VAL A 1 95 ? 14.735 -5.776 -6.841 1.00 72.19 95 VAL A C 1
ATOM 783 O O . VAL A 1 95 ? 15.952 -5.931 -6.729 1.00 72.19 95 VAL A O 1
ATOM 786 N N . THR A 1 96 ? 13.962 -6.680 -7.453 1.00 72.69 96 THR A N 1
ATOM 787 C CA . THR A 1 96 ? 14.465 -7.975 -7.945 1.00 72.69 96 THR A CA 1
ATOM 788 C C . THR A 1 96 ? 15.338 -7.819 -9.187 1.00 72.69 96 THR A C 1
ATOM 790 O O . THR A 1 96 ? 16.292 -8.571 -9.386 1.00 72.69 96 THR A O 1
ATOM 793 N N . THR A 1 97 ? 15.078 -6.782 -9.985 1.00 74.75 97 THR A N 1
ATOM 794 C CA . THR A 1 97 ? 15.878 -6.444 -11.172 1.00 74.75 97 THR A CA 1
ATOM 795 C C . THR A 1 97 ? 17.086 -5.554 -10.859 1.00 74.75 97 THR A C 1
ATOM 797 O O . THR A 1 97 ? 17.897 -5.280 -11.745 1.00 74.75 97 THR A O 1
ATOM 800 N N . GLY A 1 98 ? 17.236 -5.093 -9.609 1.00 76.69 98 GLY A N 1
ATOM 801 C CA . GLY A 1 98 ? 18.313 -4.191 -9.188 1.00 76.69 98 GLY A CA 1
ATOM 802 C C . GLY A 1 98 ? 18.186 -2.762 -9.731 1.00 76.69 98 GLY A C 1
ATOM 803 O O . GLY A 1 98 ? 19.156 -1.994 -9.693 1.00 76.69 98 GLY A O 1
ATOM 804 N N . GLN A 1 99 ? 17.011 -2.390 -10.249 1.00 78.81 99 GLN A N 1
ATOM 805 C CA . GLN A 1 99 ? 16.759 -1.053 -10.771 1.00 78.81 99 GLN A CA 1
ATOM 806 C C . GLN A 1 99 ? 16.809 -0.003 -9.655 1.00 78.81 99 GLN A C 1
ATOM 808 O O . GLN A 1 99 ? 16.269 -0.172 -8.566 1.00 78.81 99 GLN A O 1
ATOM 813 N N . ARG A 1 100 ? 17.470 1.124 -9.944 1.00 83.44 100 ARG A N 1
ATOM 814 C CA . ARG A 1 100 ? 17.568 2.284 -9.035 1.00 83.44 100 ARG A CA 1
ATOM 815 C C . ARG A 1 100 ? 16.694 3.459 -9.468 1.00 83.44 100 ARG A C 1
ATOM 817 O O . ARG A 1 100 ? 16.686 4.495 -8.808 1.00 83.44 100 ARG A O 1
ATOM 824 N N . ILE A 1 101 ? 16.015 3.316 -10.604 1.00 87.06 101 ILE A N 1
ATOM 825 C CA . ILE A 1 101 ? 15.202 4.351 -11.235 1.00 87.06 101 ILE A CA 1
ATOM 826 C C . ILE A 1 101 ? 13.824 3.755 -11.466 1.00 87.06 101 ILE A C 1
ATOM 828 O O . ILE A 1 101 ? 13.705 2.692 -12.069 1.00 87.06 101 ILE A O 1
ATOM 832 N N . LEU A 1 102 ? 12.802 4.456 -10.989 1.00 89.00 102 LEU A N 1
ATOM 833 C CA . LEU A 1 102 ? 11.416 4.082 -11.214 1.00 89.00 102 LEU A CA 1
ATOM 834 C C . LEU A 1 102 ? 11.061 4.350 -12.688 1.00 89.00 102 LEU A C 1
ATOM 836 O O . LEU A 1 102 ? 11.278 5.478 -13.147 1.00 89.00 102 LEU A O 1
ATOM 840 N N . PRO A 1 103 ? 10.530 3.366 -13.436 1.00 90.62 103 PRO A N 1
ATOM 841 C CA . PRO A 1 103 ? 10.074 3.588 -14.803 1.00 90.62 103 PRO A CA 1
ATOM 842 C C . PRO A 1 103 ? 9.067 4.738 -14.871 1.00 90.62 103 PRO A C 1
ATOM 844 O O . PRO A 1 103 ? 8.213 4.864 -13.993 1.00 90.62 103 PRO A O 1
ATOM 847 N N . LEU A 1 104 ? 9.151 5.569 -15.916 1.00 91.31 104 LEU A N 1
ATOM 848 C CA . LEU A 1 104 ? 8.324 6.775 -16.044 1.00 91.31 104 LEU A CA 1
ATOM 849 C C . LEU A 1 104 ? 6.825 6.463 -15.927 1.00 91.31 104 LEU A C 1
ATOM 851 O O . LEU A 1 104 ? 6.115 7.165 -15.212 1.00 91.31 104 LEU A O 1
ATOM 855 N N . ASP A 1 105 ? 6.362 5.395 -16.572 1.00 91.56 105 ASP A N 1
ATOM 856 C CA . ASP A 1 105 ? 4.948 5.011 -16.563 1.00 91.56 105 ASP A CA 1
ATOM 857 C C . ASP A 1 105 ? 4.467 4.665 -15.146 1.00 91.56 105 ASP A C 1
ATOM 859 O O . ASP A 1 105 ? 3.421 5.146 -14.706 1.00 91.56 105 ASP A O 1
ATOM 863 N N . MET A 1 106 ? 5.284 3.931 -14.383 1.00 91.00 106 MET A N 1
ATOM 864 C CA . MET A 1 106 ? 5.006 3.618 -12.977 1.00 91.00 106 MET A CA 1
ATOM 865 C C . MET A 1 106 ? 5.063 4.864 -12.099 1.00 91.00 106 MET A C 1
ATOM 867 O O . MET A 1 106 ? 4.196 5.061 -11.247 1.00 91.00 106 MET A O 1
ATOM 871 N N . ALA A 1 107 ? 6.047 5.737 -12.329 1.00 92.75 107 ALA A N 1
ATOM 872 C CA . ALA A 1 107 ? 6.161 7.001 -11.617 1.00 92.75 107 ALA A CA 1
ATOM 873 C C . ALA A 1 107 ? 4.907 7.856 -11.811 1.00 92.75 107 ALA A C 1
ATOM 875 O O . ALA A 1 107 ? 4.372 8.361 -10.833 1.00 92.75 107 ALA A O 1
ATOM 876 N N . VAL A 1 108 ? 4.393 7.973 -13.037 1.00 93.50 108 VAL A N 1
ATOM 877 C CA . VAL A 1 108 ? 3.175 8.743 -13.332 1.00 93.50 108 VAL A CA 1
ATOM 878 C C . VAL A 1 108 ? 1.951 8.151 -12.632 1.00 93.50 108 VAL A C 1
ATOM 880 O O . VAL A 1 108 ? 1.162 8.908 -12.063 1.00 93.50 108 VAL A O 1
ATOM 883 N N . VAL A 1 109 ? 1.783 6.826 -12.655 1.00 92.31 109 VAL A N 1
ATOM 884 C CA . VAL A 1 109 ? 0.659 6.145 -11.987 1.00 92.31 109 VAL A CA 1
ATOM 885 C C . VAL A 1 109 ? 0.706 6.380 -10.479 1.00 92.31 109 VAL A C 1
ATOM 887 O O . VAL A 1 109 ? -0.268 6.857 -9.898 1.00 92.31 109 VAL A O 1
ATOM 890 N N . LEU A 1 110 ? 1.857 6.133 -9.854 1.00 92.94 110 LEU A N 1
ATOM 891 C CA . LEU A 1 110 ? 2.036 6.323 -8.417 1.00 92.94 110 LEU A CA 1
ATOM 892 C C . LEU A 1 110 ? 1.909 7.784 -7.997 1.00 92.94 110 LEU A C 1
ATOM 894 O O . LEU A 1 110 ? 1.349 8.071 -6.944 1.00 92.94 110 LEU A O 1
ATOM 898 N N . TRP A 1 111 ? 2.377 8.718 -8.824 1.00 94.44 111 TRP A N 1
ATOM 899 C CA . TRP A 1 111 ? 2.226 10.143 -8.555 1.00 94.44 111 TRP A CA 1
ATOM 900 C C . TRP A 1 111 ? 0.750 10.539 -8.563 1.00 94.44 111 TRP A C 1
ATOM 902 O O . TRP A 1 111 ? 0.280 11.182 -7.630 1.00 94.44 111 TRP A O 1
ATOM 912 N N . LYS A 1 112 ? -0.020 10.112 -9.569 1.00 93.44 112 LYS A N 1
ATOM 913 C CA . LYS A 1 112 ? -1.471 10.350 -9.588 1.00 93.44 112 LYS A CA 1
ATOM 914 C C . LYS A 1 112 ? -2.147 9.746 -8.356 1.00 93.44 112 LYS A C 1
ATOM 916 O O . LYS A 1 112 ? -2.973 10.410 -7.737 1.00 93.44 112 LYS A O 1
ATOM 921 N N . LEU A 1 113 ? -1.743 8.540 -7.964 1.00 93.56 113 LEU A N 1
ATOM 922 C CA . LEU A 1 113 ? -2.297 7.843 -6.809 1.00 93.56 113 LEU A CA 1
ATOM 923 C C . LEU A 1 113 ? -2.012 8.567 -5.485 1.00 93.56 113 LEU A C 1
ATOM 925 O O . LEU A 1 113 ? -2.939 8.870 -4.740 1.00 93.56 113 LEU A O 1
ATOM 929 N N . VAL A 1 114 ? -0.749 8.899 -5.202 1.00 93.56 114 VAL A N 1
ATOM 930 C CA . VAL A 1 114 ? -0.323 9.524 -3.934 1.00 93.56 114 VAL A CA 1
ATOM 931 C C . VAL A 1 114 ? -1.006 10.865 -3.681 1.00 93.56 114 VAL A C 1
ATOM 933 O O . VAL A 1 114 ? -1.322 11.191 -2.539 1.00 93.56 114 VAL A O 1
ATOM 936 N N . PHE A 1 115 ? -1.255 11.639 -4.738 1.00 91.31 11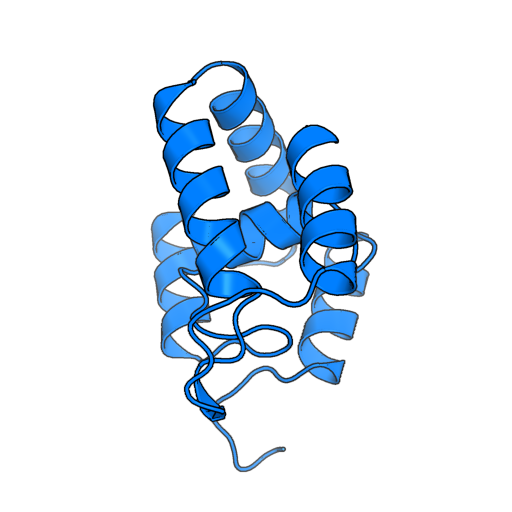5 PHE A N 1
ATOM 937 C CA . PHE A 1 115 ? -1.906 12.947 -4.641 1.00 91.31 115 PHE A CA 1
ATOM 938 C C . PHE A 1 115 ? -3.430 12.892 -4.839 1.00 91.31 115 PHE A C 1
ATOM 940 O O . PHE A 1 115 ? -4.061 13.937 -4.963 1.00 91.31 115 PHE A O 1
ATOM 947 N N . THR A 1 116 ? -4.028 11.695 -4.823 1.00 89.44 116 THR A N 1
ATOM 948 C CA . THR A 1 116 ? -5.492 11.515 -4.730 1.00 89.44 116 THR A CA 1
ATOM 949 C C . THR A 1 116 ? -5.997 11.635 -3.282 1.00 89.44 116 THR A C 1
ATOM 951 O O . THR A 1 116 ? -7.203 11.562 -3.051 1.00 89.44 116 THR A O 1
ATOM 954 N N . ILE A 1 117 ? -5.083 11.815 -2.314 1.00 75.12 117 ILE A N 1
ATOM 955 C CA . ILE A 1 117 ? -5.378 11.872 -0.877 1.00 75.12 117 ILE A CA 1
ATOM 956 C C . ILE A 1 117 ? -6.543 12.803 -0.527 1.00 75.12 117 ILE A C 1
ATOM 958 O O . ILE A 1 117 ? -6.503 14.029 -0.762 1.00 75.12 117 ILE A O 1
#

Secondary structure (DSSP, 8-state):
-TTSSEEEHHHHHHHHHHHT--TTSHHHHHHHHHTT-SSTTEEEHHHHHHHHHHTT--SHHHHHHHHHHHHHHHHH-HHHHHHHHHHHHHHHS-GGGT--S--HHHHHHHHHHHTT-

pLDDT: mean 91.41, std 7.92, range [47.69, 96.88]

InterPro domains:
  IPR005176 Potentiating neddylation domain [PF03556] (63-116)
  IPR005176 Potentiating neddylation domain [PS51229] (1-117)
  IPR014764 Defective-in-cullin neddylation protein [PTHR12281] (5-116)
  IPR042460 DCN1-like, PONY binding domain [G3DSA:1.10.238.200] (77-117)

Radius of gyration: 13.93 Å; chains: 1; bounding box: 33×40×33 Å

Foldseek 3Di:
DVPAQKCFQVNLCVLCVLLVHDCLALLVLVLCVLLLPQEPRMDGPNSVVVSCVVLVHDDSVSSSVSSVVVVVVCVVDVVVLVSSVVSLQSHQDPVVVVDPDRPPVSVVSSVVSSVVD